Protein AF-A0A0S7EYX9-F1 (afdb_monomer_lite)

Radius of gyration: 27.95 Å; chains: 1; bounding box: 62×36×64 Å

Structure (mmCIF, N/CA/C/O backbone):
data_AF-A0A0S7EYX9-F1
#
_entry.id   AF-A0A0S7EYX9-F1
#
loop_
_atom_site.group_PDB
_atom_site.id
_atom_site.type_symbol
_atom_site.label_atom_id
_atom_site.label_alt_id
_atom_site.label_comp_id
_atom_site.label_asym_id
_atom_site.label_entity_id
_atom_site.label_seq_id
_atom_site.pdbx_PDB_ins_code
_atom_site.Cartn_x
_atom_site.Cartn_y
_atom_site.Cartn_z
_atom_site.occupancy
_atom_site.B_iso_or_equiv
_atom_site.auth_seq_id
_atom_site.auth_comp_id
_atom_site.auth_asym_id
_atom_site.auth_atom_id
_atom_site.pdbx_PDB_model_num
ATOM 1 N N . MET A 1 1 ? 28.273 2.667 36.340 1.00 37.50 1 MET A N 1
ATOM 2 C CA . MET A 1 1 ? 27.323 2.842 35.222 1.00 37.50 1 MET A CA 1
ATOM 3 C C . MET A 1 1 ? 28.115 2.582 33.955 1.00 37.50 1 MET A C 1
ATOM 5 O O . MET A 1 1 ? 28.870 3.454 33.551 1.00 37.50 1 MET A O 1
ATOM 9 N N . THR A 1 2 ? 28.059 1.363 33.423 1.00 46.06 2 THR A N 1
ATOM 10 C CA . THR A 1 2 ? 28.888 0.935 32.283 1.00 46.06 2 THR A CA 1
ATOM 11 C C . THR A 1 2 ? 27.945 0.586 31.136 1.00 46.06 2 THR A C 1
ATOM 13 O O . THR A 1 2 ? 27.060 -0.249 31.321 1.00 46.06 2 THR A O 1
ATOM 16 N N . SER A 1 3 ? 28.070 1.285 30.004 1.00 52.78 3 SER A N 1
ATOM 17 C CA . SER A 1 3 ? 27.265 1.058 28.794 1.00 52.78 3 SER A CA 1
ATOM 18 C C . SER A 1 3 ? 27.452 -0.361 28.249 1.00 52.78 3 SER A C 1
ATOM 20 O O . SER A 1 3 ? 28.557 -0.894 28.353 1.00 52.78 3 SER A O 1
ATOM 22 N N . PRO A 1 4 ? 26.426 -0.973 27.632 1.00 56.47 4 PRO A N 1
ATOM 23 C CA . PRO A 1 4 ? 26.587 -2.261 26.977 1.00 56.47 4 PRO A CA 1
ATOM 24 C C . PRO A 1 4 ? 27.298 -2.083 25.629 1.00 56.47 4 PRO A C 1
ATOM 26 O O . PRO A 1 4 ? 26.897 -1.263 24.805 1.00 56.47 4 PRO A O 1
ATOM 29 N N . GLU A 1 5 ? 28.352 -2.868 25.426 1.00 57.22 5 GLU A N 1
ATOM 30 C CA . GLU A 1 5 ? 29.119 -2.959 24.185 1.00 57.22 5 GLU A CA 1
ATOM 31 C C . GLU A 1 5 ? 28.263 -3.452 23.005 1.00 57.22 5 GLU A C 1
ATOM 33 O O . GLU A 1 5 ? 27.391 -4.318 23.143 1.00 57.22 5 GLU A O 1
ATOM 38 N N . ASP A 1 6 ? 28.547 -2.873 21.837 1.00 58.62 6 ASP A N 1
ATOM 39 C CA . ASP A 1 6 ? 27.972 -3.149 20.522 1.00 58.62 6 ASP A CA 1
ATOM 40 C C . ASP A 1 6 ? 27.816 -4.651 20.221 1.00 58.62 6 ASP A C 1
ATOM 42 O O . ASP A 1 6 ? 28.780 -5.377 19.970 1.00 58.62 6 ASP A O 1
ATOM 46 N N . LYS A 1 7 ? 26.566 -5.122 20.157 1.00 59.69 7 LYS A N 1
ATOM 47 C CA . LYS A 1 7 ? 26.205 -6.490 19.741 1.00 59.69 7 LYS A CA 1
ATOM 48 C C . LYS A 1 7 ? 26.001 -6.599 18.226 1.00 59.69 7 LYS A C 1
ATOM 50 O O . LYS A 1 7 ? 24.993 -7.142 17.770 1.00 59.69 7 LYS A O 1
ATOM 55 N N . HIS A 1 8 ? 26.932 -6.102 17.418 1.00 61.97 8 HIS A N 1
ATOM 56 C CA . HIS A 1 8 ? 26.850 -6.276 15.967 1.00 61.97 8 HIS A CA 1
ATOM 57 C C . HIS A 1 8 ? 27.643 -7.508 15.508 1.00 61.97 8 HIS A C 1
ATOM 59 O O . HIS A 1 8 ? 28.870 -7.546 15.532 1.00 61.97 8 HIS A O 1
ATOM 65 N N . GLY A 1 9 ? 26.915 -8.547 15.083 1.00 68.12 9 GLY A N 1
ATOM 66 C CA . GLY A 1 9 ? 27.497 -9.769 14.527 1.00 68.12 9 GLY A CA 1
ATOM 67 C C . GLY A 1 9 ? 28.325 -9.493 13.267 1.00 68.12 9 GLY A C 1
ATOM 68 O O . GLY A 1 9 ? 27.886 -8.782 12.360 1.00 68.12 9 GLY A O 1
ATOM 69 N N . ARG A 1 10 ? 29.527 -10.078 13.189 1.00 64.44 10 ARG A N 1
ATOM 70 C CA . ARG A 1 10 ? 30.420 -9.955 12.026 1.00 64.44 10 ARG A CA 1
ATOM 71 C C . ARG A 1 10 ? 29.801 -10.657 10.813 1.00 64.44 10 ARG A C 1
ATOM 73 O O . ARG A 1 10 ? 29.560 -11.863 10.839 1.00 64.44 10 ARG A O 1
ATOM 80 N N . LYS A 1 11 ? 29.560 -9.907 9.735 1.00 69.44 11 LYS A N 1
ATOM 81 C CA . LYS A 1 11 ? 29.163 -10.464 8.432 1.00 69.44 11 LYS A CA 1
ATOM 82 C C . LYS A 1 11 ? 30.332 -11.281 7.867 1.00 69.44 11 LYS A C 1
ATOM 84 O O . LYS A 1 11 ? 31.485 -10.860 7.956 1.00 69.44 11 LYS A O 1
ATOM 89 N N . ARG A 1 12 ? 30.035 -12.450 7.292 1.00 66.19 12 ARG A N 1
ATOM 90 C CA . ARG A 1 12 ? 31.021 -13.260 6.559 1.00 66.19 12 ARG A CA 1
ATOM 91 C C . ARG A 1 12 ? 31.565 -12.441 5.376 1.00 66.19 12 ARG A C 1
ATOM 93 O O . ARG A 1 12 ? 30.776 -11.708 4.774 1.00 66.19 12 ARG A O 1
ATOM 100 N N . PRO A 1 13 ? 32.866 -12.544 5.042 1.00 62.50 13 PRO A N 1
ATOM 101 C CA . PRO A 1 13 ? 33.397 -11.898 3.848 1.00 62.50 13 PRO A CA 1
ATOM 102 C C . PRO A 1 13 ? 32.635 -12.409 2.622 1.00 62.50 13 PRO A C 1
ATOM 104 O O . PRO A 1 13 ? 32.337 -13.603 2.534 1.00 62.50 13 PRO A O 1
ATOM 107 N N . SER A 1 14 ? 32.289 -11.499 1.707 1.00 55.59 14 SER A N 1
ATOM 108 C CA . SER A 1 14 ? 31.729 -11.888 0.412 1.00 55.59 14 SER A CA 1
ATOM 109 C C . SER A 1 14 ? 32.727 -12.812 -0.272 1.00 55.59 14 SER A C 1
ATOM 111 O O . SER A 1 14 ? 33.923 -12.515 -0.296 1.00 55.59 14 SER A O 1
ATOM 113 N N . SER A 1 15 ? 32.245 -13.933 -0.805 1.00 58.09 15 SER A N 1
ATOM 114 C CA . SER A 1 15 ? 33.041 -14.782 -1.687 1.00 58.09 15 SER A CA 1
ATOM 115 C C . SER A 1 15 ? 33.618 -13.936 -2.832 1.00 58.09 15 SER A C 1
ATOM 117 O O . SER A 1 15 ? 32.948 -12.981 -3.250 1.00 58.09 15 SER A O 1
ATOM 119 N N . PRO A 1 16 ? 34.838 -14.250 -3.313 1.00 57.38 16 PRO A N 1
ATOM 120 C CA . PRO A 1 16 ? 35.433 -13.561 -4.449 1.00 57.38 16 PRO A CA 1
ATOM 121 C C . PRO A 1 16 ? 34.446 -13.530 -5.612 1.00 57.38 16 PRO A C 1
ATOM 123 O O . PRO A 1 16 ? 33.805 -14.540 -5.907 1.00 57.38 16 PRO A O 1
ATOM 126 N N . SER A 1 17 ? 34.296 -12.366 -6.235 1.00 57.12 17 SER A N 1
ATOM 127 C CA . SER A 1 17 ? 33.570 -12.228 -7.490 1.00 57.12 17 SER A CA 1
ATOM 128 C C . SER A 1 17 ? 34.311 -13.084 -8.515 1.00 57.12 17 SER A C 1
ATOM 130 O O . SER A 1 17 ? 35.384 -12.696 -8.970 1.00 57.12 17 SER A O 1
ATOM 132 N N . GLU A 1 18 ? 33.795 -14.272 -8.829 1.00 56.09 18 GLU A N 1
ATOM 133 C CA . GLU A 1 18 ? 34.227 -15.015 -10.011 1.00 56.09 18 GLU A CA 1
ATOM 134 C C . GLU A 1 18 ? 33.763 -14.227 -11.234 1.00 56.09 18 GLU A C 1
ATOM 136 O O . GLU A 1 18 ? 32.682 -14.426 -11.789 1.00 56.09 18 GLU A O 1
ATOM 141 N N . ASP A 1 19 ? 34.579 -13.243 -11.583 1.00 61.41 19 ASP A N 1
ATOM 142 C CA . ASP A 1 19 ? 34.506 -12.498 -12.819 1.00 61.41 19 ASP A CA 1
ATOM 143 C C . ASP A 1 19 ? 34.903 -13.470 -13.935 1.00 61.41 19 ASP A C 1
ATOM 145 O O . ASP A 1 19 ? 36.047 -13.922 -14.008 1.00 61.41 19 ASP A O 1
ATOM 149 N N . GLY A 1 20 ? 33.940 -13.878 -14.763 1.00 56.72 20 GLY A N 1
ATOM 150 C CA . GLY A 1 20 ? 34.268 -14.606 -15.987 1.00 56.72 20 GLY A CA 1
ATOM 151 C C . GLY A 1 20 ? 33.135 -15.396 -16.618 1.00 56.72 20 GLY A C 1
ATOM 152 O O . GLY A 1 20 ? 32.792 -15.153 -17.771 1.00 56.72 20 GLY A O 1
ATOM 153 N N . SER A 1 21 ? 32.530 -16.348 -15.911 1.00 59.75 21 SER A N 1
ATOM 154 C CA . SER A 1 21 ? 31.477 -17.167 -16.518 1.00 59.75 21 SER A CA 1
ATOM 155 C C . SER A 1 21 ? 30.679 -17.917 -15.467 1.00 59.75 21 SER A C 1
ATOM 157 O O . SER A 1 21 ? 31.108 -18.950 -14.958 1.00 59.75 21 SER A O 1
ATOM 159 N N . THR A 1 22 ? 29.469 -17.445 -15.177 1.00 66.12 22 THR A N 1
ATOM 160 C CA . THR A 1 22 ? 28.485 -18.296 -14.509 1.00 66.12 22 THR A CA 1
ATOM 161 C C . THR A 1 22 ? 28.287 -19.545 -15.374 1.00 66.12 22 THR A C 1
ATOM 163 O O . THR A 1 22 ? 28.180 -19.411 -16.591 1.00 66.12 22 THR A O 1
ATOM 166 N N . GLN A 1 23 ? 28.197 -20.743 -14.785 1.00 73.38 23 GLN A N 1
ATOM 167 C CA . GLN A 1 23 ? 27.944 -22.023 -15.485 1.00 73.38 23 GLN A CA 1
ATOM 168 C C . GLN A 1 23 ? 26.778 -21.953 -16.504 1.00 73.38 23 GLN A C 1
ATOM 170 O O . GLN A 1 23 ? 26.703 -22.721 -17.456 1.00 73.38 23 GLN A O 1
ATOM 175 N N . TRP A 1 24 ? 25.888 -20.982 -16.316 1.00 69.69 24 TRP A N 1
ATOM 176 C CA . TRP A 1 24 ? 24.736 -20.637 -17.142 1.00 69.69 24 TRP A CA 1
ATOM 177 C C . TRP A 1 24 ? 25.039 -19.839 -18.422 1.00 69.69 24 TRP A C 1
ATOM 179 O O . TRP A 1 24 ? 24.168 -19.720 -19.280 1.00 69.69 24 TRP A O 1
ATOM 189 N N . ALA A 1 25 ? 26.241 -19.281 -18.583 1.00 69.69 25 ALA A N 1
ATOM 190 C CA . ALA A 1 25 ? 26.608 -18.440 -19.725 1.00 69.69 25 ALA A CA 1
ATOM 191 C C . ALA A 1 25 ? 26.680 -19.217 -21.054 1.00 69.69 25 ALA A C 1
ATOM 193 O O . ALA A 1 25 ? 26.452 -18.632 -22.118 1.00 69.69 25 ALA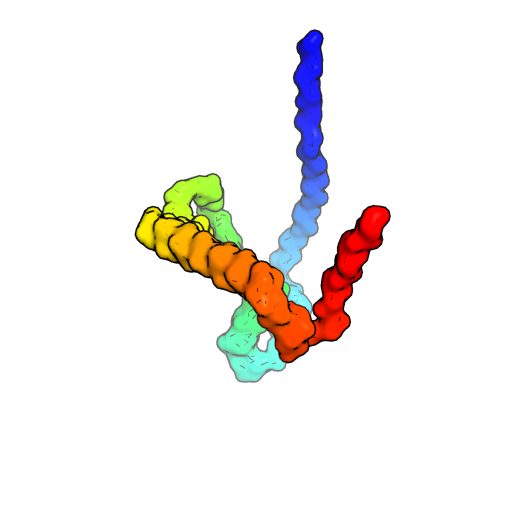 A O 1
ATOM 194 N N . SER A 1 26 ? 26.954 -20.522 -20.997 1.00 74.06 26 SER A N 1
ATOM 195 C CA . SER A 1 26 ? 26.988 -21.435 -22.147 1.00 74.06 26 SER A CA 1
ATOM 196 C C . SER A 1 26 ? 25.652 -22.134 -22.426 1.00 74.06 26 SER A C 1
ATOM 198 O O . SER A 1 26 ? 25.564 -22.893 -23.387 1.00 74.06 26 SER A O 1
ATOM 200 N N . ALA A 1 27 ? 24.608 -21.892 -21.623 1.00 75.94 27 ALA A N 1
ATOM 201 C CA . ALA A 1 27 ? 23.294 -22.488 -21.847 1.00 75.94 27 ALA A CA 1
ATOM 202 C C . ALA A 1 27 ? 22.645 -21.907 -23.116 1.00 75.94 27 ALA A C 1
ATOM 204 O O . ALA A 1 27 ? 22.520 -20.685 -23.251 1.00 75.94 27 ALA A O 1
ATOM 205 N N . ASP A 1 28 ? 22.218 -22.780 -24.030 1.00 80.19 28 ASP A N 1
ATOM 206 C CA . ASP A 1 28 ? 21.466 -22.379 -25.218 1.00 80.19 28 ASP A CA 1
ATOM 207 C C . ASP A 1 28 ? 19.989 -22.181 -24.858 1.00 80.19 28 ASP A C 1
ATOM 209 O O . ASP A 1 28 ? 19.277 -23.110 -24.476 1.00 80.19 28 ASP A O 1
ATOM 213 N N . LEU A 1 29 ? 19.546 -20.928 -24.930 1.00 82.06 29 LEU A N 1
ATOM 214 C CA . LEU A 1 29 ? 18.193 -20.501 -24.579 1.00 82.06 29 LEU A CA 1
ATOM 215 C C . LEU A 1 29 ? 17.429 -19.982 -25.804 1.00 82.06 29 LEU A C 1
ATOM 217 O O . LEU A 1 29 ? 16.370 -19.369 -25.655 1.00 82.06 29 LEU A O 1
ATOM 221 N N . GLY A 1 30 ? 17.948 -20.224 -27.011 1.00 86.44 30 GLY A N 1
ATOM 222 C CA . GLY A 1 30 ? 17.312 -19.909 -28.290 1.00 86.44 30 GLY A CA 1
ATOM 223 C C . GLY A 1 30 ? 17.249 -18.422 -28.659 1.00 86.44 30 GLY A C 1
ATOM 224 O O . GLY A 1 30 ? 17.296 -18.100 -29.840 1.00 86.44 30 GLY A O 1
ATOM 225 N N . SER A 1 31 ? 17.158 -17.498 -27.693 1.00 88.19 31 SER A N 1
ATOM 226 C CA . SER A 1 31 ? 17.238 -16.053 -27.946 1.00 88.19 31 SER A CA 1
ATOM 227 C C . SER A 1 31 ? 18.074 -15.312 -26.908 1.00 88.19 31 SER A C 1
ATOM 229 O O . SER A 1 31 ? 18.070 -15.648 -25.718 1.00 88.19 31 SER A O 1
ATOM 231 N N . ASP A 1 32 ? 18.745 -14.247 -27.352 1.00 84.19 32 ASP A N 1
ATOM 232 C CA . ASP A 1 32 ? 19.575 -13.409 -26.483 1.00 84.19 32 ASP A CA 1
ATOM 233 C C . ASP A 1 32 ? 18.751 -12.714 -25.396 1.00 84.19 32 ASP A C 1
ATOM 235 O O . ASP A 1 32 ? 19.184 -12.639 -24.250 1.00 84.19 32 ASP A O 1
ATOM 239 N N . GLU A 1 33 ? 17.518 -12.292 -25.692 1.00 86.62 33 GLU A N 1
ATOM 240 C CA . GLU A 1 33 ? 16.611 -11.731 -24.681 1.00 86.62 33 GLU A CA 1
ATOM 241 C C . GLU A 1 33 ? 16.284 -12.743 -23.577 1.00 86.62 33 GLU A C 1
ATOM 243 O O . GLU A 1 33 ? 16.292 -12.406 -22.386 1.00 86.62 33 GLU A O 1
ATOM 248 N N . ARG A 1 34 ? 16.036 -14.006 -23.954 1.00 87.19 34 ARG A N 1
ATOM 249 C CA . ARG A 1 34 ? 15.768 -15.082 -22.994 1.00 87.19 34 ARG A CA 1
ATOM 250 C C . ARG A 1 34 ? 17.014 -15.384 -22.170 1.00 87.19 34 ARG A C 1
ATOM 252 O O . ARG A 1 34 ? 16.907 -15.532 -20.953 1.00 87.19 34 ARG A O 1
ATOM 259 N N . LYS A 1 35 ? 18.184 -15.398 -22.810 1.00 86.00 35 LYS A N 1
ATOM 260 C CA . LYS A 1 35 ? 19.481 -15.581 -22.154 1.00 86.00 35 LYS A CA 1
ATOM 261 C C . LYS A 1 35 ? 19.781 -14.472 -21.150 1.00 86.00 35 LYS A C 1
ATOM 263 O O . LYS A 1 35 ? 20.126 -14.764 -20.010 1.00 86.00 35 LYS A O 1
ATOM 268 N N . GLN A 1 36 ? 19.573 -13.213 -21.520 1.00 84.00 36 GLN A N 1
ATOM 269 C CA . GLN A 1 36 ? 19.788 -12.065 -20.636 1.00 84.00 36 GLN A CA 1
ATOM 270 C C . GLN A 1 36 ? 18.811 -12.050 -19.457 1.00 84.00 36 GLN A C 1
ATOM 272 O O . GLN A 1 36 ? 19.211 -11.808 -18.317 1.00 84.00 36 GLN A O 1
ATOM 277 N N . LYS A 1 37 ? 17.529 -12.360 -19.694 1.00 86.00 37 LYS A N 1
ATOM 278 C CA . LYS A 1 37 ? 16.538 -12.495 -18.617 1.00 86.00 37 LYS A CA 1
ATOM 279 C C . LYS A 1 37 ? 16.910 -13.623 -17.652 1.00 86.00 37 LYS A C 1
ATOM 281 O O . LYS A 1 37 ? 16.811 -13.437 -16.441 1.00 86.00 37 LYS A O 1
ATOM 286 N N . PHE A 1 38 ? 17.358 -14.761 -18.178 1.00 85.25 38 PHE A N 1
ATOM 287 C CA . PHE A 1 38 ? 17.802 -15.904 -17.385 1.00 85.25 38 PHE A CA 1
ATOM 288 C C . PHE A 1 38 ? 19.048 -15.581 -16.556 1.00 85.25 38 PHE A C 1
ATOM 290 O O . PHE A 1 38 ? 19.036 -15.776 -15.347 1.00 85.25 38 PHE A O 1
ATOM 297 N N . LEU A 1 39 ? 20.085 -15.004 -17.164 1.00 84.12 39 LEU A N 1
ATOM 298 C CA . LEU A 1 39 ? 21.303 -14.590 -16.461 1.00 84.12 39 LEU A CA 1
ATOM 299 C C . LEU A 1 39 ? 21.012 -13.550 -15.369 1.00 84.12 39 LEU A C 1
ATOM 301 O O . LEU A 1 39 ? 21.570 -13.630 -14.275 1.00 84.12 39 LEU A O 1
ATOM 305 N N . ARG A 1 40 ? 20.076 -12.626 -15.610 1.00 83.81 40 ARG A N 1
ATOM 306 C CA . ARG A 1 40 ? 19.594 -11.692 -14.585 1.00 83.81 40 ARG A CA 1
ATOM 307 C C . ARG A 1 40 ? 18.908 -12.403 -13.420 1.00 83.81 40 ARG A C 1
ATOM 309 O O . ARG A 1 40 ? 19.145 -12.029 -12.276 1.00 83.81 40 ARG A O 1
ATOM 316 N N . LEU A 1 41 ? 18.091 -13.420 -13.696 1.00 85.12 41 LEU A N 1
ATOM 317 C CA . LEU A 1 41 ? 17.413 -14.215 -12.668 1.00 85.12 41 LEU A CA 1
ATOM 318 C C . LEU A 1 41 ? 18.398 -15.074 -11.858 1.00 85.12 41 LEU A C 1
ATOM 320 O O . LEU A 1 41 ? 18.262 -15.177 -10.644 1.00 85.12 41 LEU A O 1
ATOM 324 N N . MET A 1 42 ? 19.420 -15.628 -12.515 1.00 84.19 42 MET A N 1
ATOM 325 C CA . MET A 1 42 ? 20.477 -16.434 -11.891 1.00 84.19 42 MET A CA 1
ATOM 326 C C . MET A 1 42 ? 21.550 -15.597 -11.177 1.00 84.19 42 MET A C 1
ATOM 328 O O . MET A 1 42 ? 22.552 -16.142 -10.721 1.00 84.19 42 MET A O 1
ATOM 332 N N . GLY A 1 43 ? 21.368 -14.276 -11.084 1.00 75.31 43 GLY A N 1
ATOM 333 C CA . GLY A 1 43 ? 22.287 -13.379 -10.380 1.00 75.31 43 GLY A CA 1
ATOM 334 C C . GLY A 1 43 ? 23.582 -13.063 -11.133 1.00 75.31 43 GLY A C 1
ATOM 335 O O . GLY A 1 43 ? 24.428 -12.355 -10.597 1.00 75.31 43 GLY A O 1
ATOM 336 N N . ALA A 1 44 ? 23.724 -13.519 -12.380 1.00 72.88 44 ALA A N 1
ATOM 337 C CA . ALA A 1 44 ? 24.877 -13.223 -13.231 1.00 72.88 44 ALA A CA 1
ATOM 338 C C . ALA A 1 44 ? 24.871 -11.768 -13.730 1.00 72.88 44 ALA A C 1
ATOM 340 O O . ALA A 1 44 ? 25.919 -11.194 -14.002 1.00 72.88 44 ALA A O 1
ATOM 341 N N . SER A 1 45 ? 23.696 -11.134 -13.809 1.00 64.06 45 SER A N 1
ATOM 342 C CA . SER A 1 45 ? 23.572 -9.696 -14.082 1.00 64.06 45 SER A CA 1
ATOM 343 C C . SER A 1 45 ? 23.266 -8.916 -12.804 1.00 64.06 45 SER A C 1
ATOM 345 O O . SER A 1 45 ? 22.226 -8.262 -12.692 1.00 64.06 45 SER A O 1
ATOM 347 N N . LYS A 1 46 ? 24.166 -8.977 -11.819 1.00 66.81 46 LYS A N 1
ATOM 348 C CA . LYS A 1 46 ? 24.144 -8.021 -10.711 1.00 66.81 46 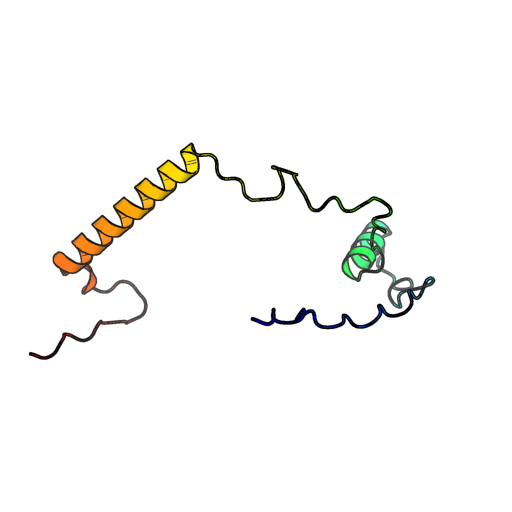LYS A CA 1
ATOM 349 C C . LYS A 1 46 ? 24.569 -6.664 -11.272 1.00 66.81 46 LYS A C 1
ATOM 351 O O . LYS A 1 46 ? 25.718 -6.469 -11.650 1.00 66.81 46 LYS A O 1
ATOM 356 N N . LYS A 1 47 ? 23.629 -5.720 -11.360 1.00 64.25 47 LYS A N 1
ATOM 357 C CA . LYS A 1 47 ? 23.962 -4.317 -11.626 1.00 64.25 47 LYS A CA 1
ATOM 358 C C . LYS A 1 47 ? 24.825 -3.845 -10.459 1.00 64.25 47 LYS A C 1
ATOM 360 O O . LYS A 1 47 ? 24.291 -3.629 -9.375 1.00 64.25 47 LYS A O 1
ATOM 365 N N . GLU A 1 48 ? 26.133 -3.731 -10.666 1.00 58.91 48 GLU A N 1
ATOM 366 C CA . GLU A 1 48 ? 27.027 -3.091 -9.705 1.00 58.91 48 GLU A CA 1
ATOM 367 C C . GLU A 1 48 ? 26.458 -1.699 -9.411 1.00 58.91 48 GLU A C 1
ATOM 369 O O . GLU A 1 48 ? 26.320 -0.852 -10.296 1.00 58.91 48 GLU A O 1
ATOM 374 N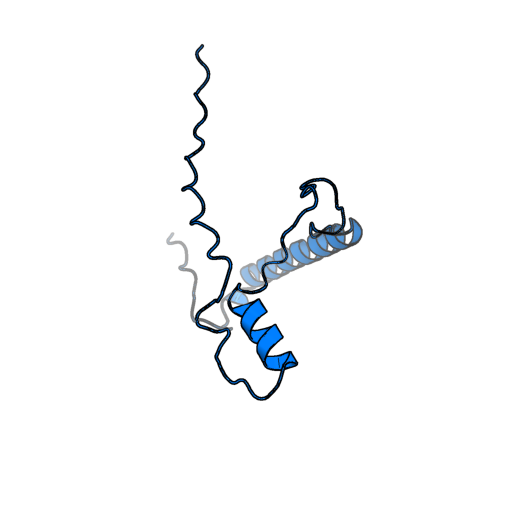 N . HIS A 1 49 ? 26.021 -1.485 -8.172 1.00 53.81 49 HIS A N 1
ATOM 375 C CA . HIS A 1 49 ? 25.586 -0.177 -7.710 1.00 53.81 49 HIS A CA 1
ATOM 376 C C . HIS A 1 49 ? 26.851 0.651 -7.443 1.00 53.81 49 HIS A C 1
ATOM 378 O O . HIS A 1 49 ? 27.179 0.941 -6.298 1.00 53.81 49 HIS A O 1
ATOM 384 N N . THR A 1 50 ? 27.593 1.027 -8.487 1.00 56.06 50 THR A N 1
ATOM 385 C CA . THR A 1 50 ? 28.703 2.001 -8.424 1.00 56.06 50 THR A CA 1
ATOM 386 C C . THR A 1 50 ? 28.173 3.430 -8.249 1.00 56.06 50 THR A C 1
ATOM 388 O O . THR A 1 50 ? 28.600 4.386 -8.886 1.00 56.06 50 THR A O 1
ATOM 391 N N . GLY A 1 51 ? 27.208 3.573 -7.346 1.00 62.38 51 GLY A N 1
ATOM 392 C CA . GLY A 1 51 ? 26.666 4.817 -6.841 1.00 62.38 51 GLY A CA 1
ATOM 393 C C . GLY A 1 51 ? 26.346 4.611 -5.368 1.00 62.38 51 GLY A C 1
ATOM 394 O O . GLY A 1 51 ? 25.844 3.557 -4.978 1.00 62.38 51 GLY A O 1
ATOM 395 N N . ARG A 1 52 ? 26.673 5.606 -4.540 1.00 60.12 52 ARG A N 1
ATOM 396 C CA . ARG A 1 52 ? 26.354 5.637 -3.109 1.00 60.12 52 ARG A CA 1
ATOM 397 C C . ARG A 1 52 ? 24.881 5.254 -2.921 1.00 60.12 52 ARG A C 1
ATOM 399 O O . ARG A 1 52 ? 24.007 6.017 -3.320 1.00 60.12 52 ARG A O 1
ATOM 406 N N . LEU A 1 53 ? 24.611 4.085 -2.334 1.00 58.38 53 LEU A N 1
ATOM 407 C CA . LEU A 1 53 ? 23.272 3.723 -1.872 1.00 58.38 53 LEU A CA 1
ATOM 408 C C . LEU A 1 53 ? 22.895 4.733 -0.784 1.00 58.38 53 LEU A C 1
ATOM 410 O O . LEU A 1 53 ? 23.332 4.623 0.360 1.00 58.38 53 LEU A O 1
ATOM 414 N N . VAL A 1 54 ? 22.149 5.769 -1.155 1.00 58.44 54 VAL A N 1
ATOM 415 C CA . VAL A 1 54 ? 21.578 6.716 -0.200 1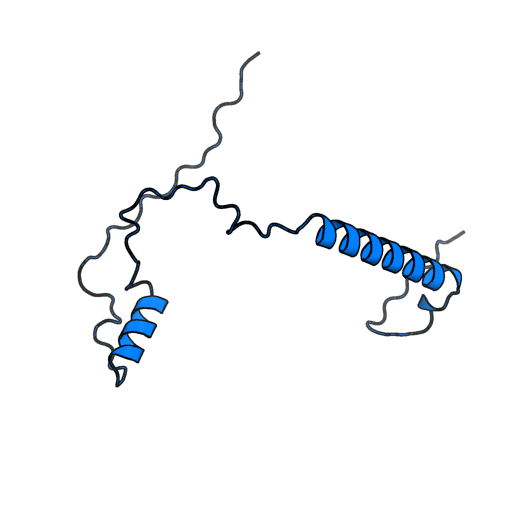.00 58.44 54 VAL A CA 1
ATOM 416 C C . VAL A 1 54 ? 20.351 6.034 0.398 1.00 58.44 54 VAL A C 1
ATOM 418 O O . VAL A 1 54 ? 19.237 6.206 -0.073 1.00 58.44 54 VAL A O 1
ATOM 421 N N . ILE A 1 55 ? 20.573 5.183 1.402 1.00 62.69 55 ILE A N 1
ATOM 422 C CA . ILE A 1 55 ? 19.512 4.627 2.249 1.00 62.69 55 ILE A CA 1
ATOM 423 C C . ILE A 1 55 ? 19.055 5.775 3.153 1.00 62.69 55 ILE A C 1
ATOM 425 O O . ILE A 1 55 ? 19.582 5.970 4.243 1.00 62.69 55 ILE A O 1
ATOM 429 N N . GLY A 1 56 ? 18.167 6.614 2.633 1.00 63.31 56 GLY A N 1
ATOM 430 C CA . GLY A 1 56 ? 17.719 7.822 3.312 1.00 63.31 56 GLY A CA 1
ATOM 431 C C . GLY A 1 56 ? 16.983 8.746 2.354 1.00 63.31 56 GLY A C 1
ATOM 432 O O . GLY A 1 56 ? 17.552 9.238 1.387 1.00 63.31 56 GLY A O 1
ATOM 433 N N . ASP A 1 57 ? 15.710 8.970 2.660 1.00 56.62 57 ASP A N 1
ATOM 434 C CA . ASP A 1 57 ? 14.902 10.114 2.225 1.00 56.62 57 ASP A CA 1
ATOM 435 C C . ASP A 1 57 ? 14.234 10.040 0.846 1.00 56.62 57 ASP A C 1
ATOM 437 O O . ASP A 1 57 ? 13.633 11.017 0.392 1.00 56.62 57 ASP A O 1
ATOM 441 N N . HIS A 1 58 ? 14.190 8.870 0.202 1.00 53.44 58 HIS A N 1
ATOM 442 C CA . HIS A 1 58 ? 13.191 8.667 -0.847 1.00 53.44 58 HIS A CA 1
ATOM 443 C C . HIS A 1 58 ? 11.821 8.481 -0.181 1.00 53.44 58 HIS A C 1
ATOM 445 O O . HIS A 1 58 ? 11.450 7.379 0.224 1.00 53.44 58 HIS A O 1
ATOM 451 N N . LYS A 1 59 ? 11.012 9.544 -0.145 1.00 55.59 59 LYS A N 1
ATOM 452 C CA . LYS A 1 59 ? 9.570 9.465 0.175 1.00 55.59 59 LYS A CA 1
ATOM 453 C C . LYS A 1 59 ? 8.778 8.530 -0.764 1.00 55.59 59 LYS A C 1
ATOM 455 O O . LYS A 1 59 ? 7.578 8.375 -0.593 1.00 55.59 59 LYS A O 1
ATOM 460 N N . SER A 1 60 ? 9.434 7.929 -1.759 1.00 55.28 60 SER A N 1
ATOM 461 C CA . SER A 1 60 ? 8.838 7.084 -2.795 1.00 55.28 60 SER A CA 1
ATOM 462 C C . SER A 1 60 ? 9.140 5.584 -2.661 1.00 55.28 60 SER A C 1
ATOM 464 O O . SER A 1 60 ? 8.714 4.834 -3.532 1.00 55.28 60 SER A O 1
ATOM 466 N N . THR A 1 61 ? 9.857 5.114 -1.627 1.00 55.06 61 THR A N 1
ATOM 467 C CA . THR A 1 61 ? 10.069 3.658 -1.418 1.00 55.06 61 THR A CA 1
ATOM 468 C C . THR A 1 61 ? 9.506 3.117 -0.110 1.00 55.06 61 THR A C 1
ATOM 470 O O . THR A 1 61 ? 9.406 1.900 0.034 1.00 55.06 61 THR A O 1
ATOM 473 N N . SER A 1 62 ? 9.137 3.969 0.849 1.00 58.78 62 SER A N 1
ATOM 474 C CA . SER A 1 62 ? 8.255 3.534 1.930 1.00 58.78 62 SER A CA 1
ATOM 475 C C . SER A 1 62 ? 6.825 3.679 1.433 1.00 58.78 62 SER A C 1
ATOM 477 O O . SER A 1 62 ? 6.513 4.612 0.696 1.00 58.78 62 SER A O 1
ATOM 479 N N . HIS A 1 63 ? 5.970 2.724 1.775 1.00 63.19 63 HIS A N 1
ATOM 480 C CA . HIS A 1 63 ? 4.548 2.749 1.457 1.00 63.19 63 HIS A CA 1
ATOM 481 C C . HIS A 1 63 ? 3.909 3.926 2.217 1.00 63.19 63 HIS A C 1
ATOM 483 O O . HIS A 1 63 ? 3.333 3.754 3.287 1.00 63.19 63 HIS A O 1
ATOM 489 N N . PHE A 1 64 ? 4.111 5.149 1.730 1.00 68.12 64 PHE A N 1
ATOM 490 C CA . PHE A 1 64 ? 3.611 6.355 2.364 1.00 68.12 64 PHE A CA 1
ATOM 491 C C . PHE A 1 64 ? 2.126 6.439 2.057 1.00 68.12 64 PHE A C 1
ATOM 493 O O . PHE A 1 64 ? 1.723 6.724 0.930 1.00 68.12 64 PHE A O 1
ATOM 500 N N . ARG A 1 65 ? 1.320 6.117 3.062 1.00 74.44 65 ARG A N 1
ATOM 501 C CA . ARG A 1 65 ? -0.125 6.277 3.003 1.00 74.44 65 ARG A CA 1
ATOM 502 C C . ARG A 1 65 ? -0.418 7.754 3.196 1.00 74.44 65 ARG A C 1
ATOM 504 O O . ARG A 1 65 ? 0.165 8.409 4.060 1.00 74.44 65 ARG A O 1
ATOM 511 N N . SER A 1 66 ? -1.269 8.307 2.346 1.00 79.81 66 SER A N 1
ATOM 512 C CA . SER A 1 66 ? -1.731 9.672 2.545 1.00 79.81 66 SER A CA 1
ATOM 513 C C . SER A 1 66 ? -2.563 9.743 3.828 1.00 79.81 66 SER A C 1
ATOM 515 O O . SER A 1 66 ? -3.266 8.797 4.185 1.00 79.81 66 SER A O 1
ATOM 517 N N . GLY A 1 67 ? -2.561 10.893 4.507 1.00 85.25 67 GLY A N 1
ATOM 518 C CA . GLY A 1 67 ? -3.381 11.070 5.713 1.00 85.25 67 GLY A CA 1
ATOM 519 C C . GLY A 1 67 ? -4.887 10.870 5.472 1.00 85.25 67 GLY A C 1
ATOM 520 O O . GLY A 1 67 ? -5.634 10.648 6.418 1.00 85.25 67 GLY A O 1
ATOM 521 N N . GLN A 1 68 ? -5.349 10.934 4.217 1.00 88.06 68 GLN A N 1
ATOM 522 C CA . GLN A 1 68 ? -6.724 10.599 3.846 1.00 88.06 68 GLN A CA 1
ATOM 523 C C . GLN A 1 68 ? -6.949 9.080 3.780 1.00 88.06 68 GLN A C 1
ATOM 525 O O . GLN A 1 68 ? -7.979 8.603 4.250 1.00 88.06 68 GLN A O 1
ATOM 530 N N . GLU A 1 69 ? -5.987 8.316 3.255 1.00 87.44 69 GLU A N 1
ATOM 531 C CA . GLU A 1 69 ? -6.026 6.848 3.272 1.00 87.44 69 GLU A CA 1
ATOM 532 C C . GLU A 1 69 ? -5.936 6.284 4.693 1.00 87.44 69 GLU A C 1
ATOM 534 O O . GLU A 1 69 ? -6.586 5.283 4.996 1.00 87.44 69 GLU A O 1
ATOM 539 N N . ASP A 1 70 ? -5.166 6.926 5.574 1.00 89.19 70 ASP A N 1
ATOM 540 C CA . ASP A 1 70 ? -5.089 6.531 6.982 1.00 89.19 70 ASP A CA 1
ATOM 541 C C . ASP A 1 70 ? -6.418 6.752 7.706 1.00 89.19 70 ASP A C 1
ATOM 543 O O . ASP A 1 70 ? -6.888 5.847 8.392 1.00 89.19 70 ASP A O 1
ATOM 547 N N . LYS A 1 71 ? -7.066 7.907 7.494 1.00 93.81 71 LYS A N 1
ATOM 548 C CA . LYS A 1 71 ? -8.404 8.182 8.042 1.00 93.81 71 LYS A CA 1
ATOM 549 C C . LYS A 1 71 ? -9.424 7.160 7.560 1.00 93.81 71 LYS A C 1
ATOM 551 O O . LYS A 1 71 ? -10.081 6.530 8.375 1.00 93.81 71 LYS A O 1
ATOM 556 N N . ARG A 1 72 ? -9.475 6.926 6.247 1.00 94.75 72 ARG A N 1
ATOM 557 C CA . ARG A 1 72 ? -10.402 5.958 5.656 1.00 94.75 72 ARG A CA 1
ATOM 558 C C . ARG A 1 72 ? -10.197 4.548 6.210 1.00 94.75 72 ARG A C 1
ATOM 560 O O . ARG A 1 72 ? -11.170 3.870 6.506 1.00 94.75 72 ARG A O 1
ATOM 567 N N . MET A 1 73 ? -8.949 4.102 6.354 1.00 92.12 73 MET A N 1
ATOM 568 C CA . MET A 1 73 ? -8.682 2.784 6.934 1.00 92.12 73 MET A CA 1
ATOM 569 C C . MET A 1 73 ? -9.085 2.719 8.403 1.00 92.12 73 MET A C 1
ATOM 571 O O . MET A 1 73 ? -9.588 1.689 8.830 1.00 92.12 73 MET A O 1
ATOM 575 N N . ASN A 1 74 ? -8.867 3.788 9.168 1.00 95.12 74 ASN A N 1
ATOM 576 C CA . ASN A 1 74 ? -9.2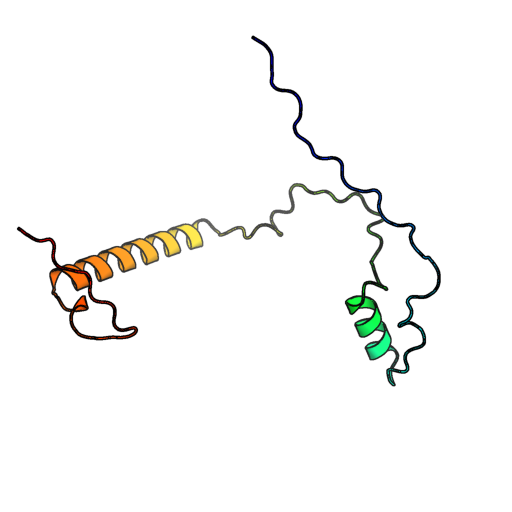99 3.829 10.557 1.00 95.12 74 ASN A CA 1
ATOM 577 C C . ASN A 1 74 ? -10.827 3.704 10.662 1.00 95.12 74 ASN A C 1
ATOM 579 O O . ASN A 1 74 ? -11.316 2.860 11.406 1.00 95.12 74 ASN A O 1
ATOM 583 N N . ASP A 1 75 ? -11.561 4.456 9.838 1.00 96.44 75 ASP A N 1
ATOM 584 C CA . ASP A 1 75 ? -13.025 4.394 9.785 1.00 96.44 75 ASP A CA 1
ATOM 585 C C . ASP A 1 75 ? -13.509 2.984 9.380 1.00 96.44 75 ASP A C 1
ATOM 587 O O . ASP A 1 75 ? -14.429 2.430 9.981 1.00 96.44 75 ASP A O 1
ATOM 591 N N . GLU A 1 76 ? -12.868 2.361 8.384 1.00 95.62 76 GLU A N 1
ATOM 592 C CA . GLU A 1 76 ? -13.180 0.991 7.948 1.00 95.62 76 GLU A CA 1
ATOM 593 C C . GLU A 1 76 ? -12.903 -0.056 9.044 1.00 95.62 76 GLU A C 1
ATOM 595 O O . GLU A 1 76 ? -13.711 -0.969 9.237 1.00 95.62 76 GLU A O 1
ATOM 600 N N . LEU A 1 77 ? -11.810 0.090 9.798 1.00 96.31 77 LEU A N 1
ATOM 601 C CA . LEU A 1 77 ? -11.476 -0.787 10.924 1.00 96.31 77 LEU A CA 1
ATOM 602 C C . LEU A 1 77 ? -12.471 -0.641 12.083 1.00 96.31 77 LEU A C 1
ATOM 604 O O . LEU A 1 77 ? -12.888 -1.645 12.663 1.00 96.31 77 LEU A O 1
ATOM 608 N N . GLU A 1 78 ? -12.887 0.585 12.402 1.00 96.00 78 GLU A N 1
ATOM 609 C CA . GLU A 1 78 ? -13.874 0.845 13.453 1.00 96.00 78 GLU A CA 1
ATOM 610 C C . GLU A 1 78 ? -15.249 0.268 13.083 1.00 96.00 78 GLU A C 1
ATOM 612 O O . GLU A 1 78 ? -15.887 -0.406 13.897 1.00 96.00 78 GLU A O 1
ATOM 617 N N . MET A 1 79 ? -15.668 0.414 11.820 1.00 95.44 79 MET A N 1
ATOM 618 C CA . MET A 1 79 ? -16.887 -0.228 11.317 1.00 95.44 79 MET A CA 1
ATOM 619 C C . MET A 1 79 ? -16.817 -1.756 11.404 1.00 95.44 79 MET A C 1
ATOM 621 O O . MET A 1 79 ? -17.790 -2.388 11.816 1.00 95.44 79 MET A O 1
ATOM 625 N N . GLN A 1 80 ? -15.684 -2.363 11.038 1.00 94.25 80 GLN A N 1
ATOM 626 C CA . GLN A 1 80 ? -15.498 -3.812 11.139 1.00 94.25 80 GLN A CA 1
ATOM 627 C C . GLN A 1 80 ? -15.610 -4.290 12.591 1.00 94.25 80 GLN A C 1
ATOM 629 O O . GLN A 1 80 ? -16.242 -5.315 12.862 1.00 94.25 80 GLN A O 1
ATOM 634 N N . TYR A 1 81 ? -15.016 -3.546 13.525 1.00 91.88 81 TYR A N 1
ATOM 635 C CA . TYR A 1 81 ? -15.114 -3.844 14.947 1.00 91.88 81 TYR A CA 1
ATOM 636 C C . TYR A 1 81 ? -16.568 -3.800 15.424 1.00 91.88 81 TYR A C 1
ATOM 638 O O . TYR A 1 81 ? -17.038 -4.766 16.027 1.00 91.88 81 TYR A O 1
ATOM 646 N N . GLN A 1 82 ? -17.307 -2.738 15.089 1.00 92.25 82 GLN A N 1
ATOM 647 C CA . GLN A 1 82 ? -18.711 -2.608 15.480 1.00 92.25 82 GLN A CA 1
ATOM 648 C C . GLN A 1 82 ? -19.572 -3.732 14.890 1.00 92.25 82 GLN A C 1
ATOM 650 O O . GLN A 1 82 ? -20.315 -4.384 15.618 1.00 92.25 82 GLN A O 1
ATOM 655 N N . GLN A 1 83 ? -19.401 -4.042 13.600 1.00 87.81 83 GLN A N 1
ATOM 656 C CA . GLN A 1 83 ? -20.099 -5.154 12.944 1.00 87.81 83 GLN A CA 1
ATOM 657 C C . GLN A 1 83 ? -19.794 -6.503 13.606 1.00 87.81 83 GLN A C 1
ATOM 659 O O . GLN A 1 83 ? -20.690 -7.336 13.762 1.00 87.81 83 GLN A O 1
ATOM 664 N N . SER A 1 84 ? -18.540 -6.729 14.011 1.00 83.75 84 SER A N 1
ATOM 665 C CA . SER A 1 84 ? -18.152 -7.936 14.743 1.00 83.75 84 SER A CA 1
ATOM 666 C C . SER A 1 84 ? -18.833 -8.002 16.109 1.00 83.75 84 SER A C 1
ATOM 668 O O . SER A 1 84 ? -19.396 -9.040 16.459 1.00 83.75 84 SER A O 1
ATOM 670 N N . MET A 1 85 ? -18.833 -6.901 16.864 1.00 87.44 85 MET A N 1
ATOM 671 C CA . MET A 1 85 ? -19.498 -6.832 18.168 1.00 87.44 85 MET A CA 1
ATOM 672 C C . MET A 1 85 ? -21.001 -7.083 18.049 1.00 87.44 85 MET A C 1
ATOM 674 O O . MET A 1 85 ? -21.548 -7.897 18.796 1.00 87.44 85 MET A O 1
ATOM 678 N N . ASP A 1 86 ? -21.651 -6.474 17.060 1.00 83.81 86 ASP A N 1
ATOM 679 C CA . ASP A 1 86 ? -23.071 -6.679 16.783 1.00 83.81 86 ASP A CA 1
ATOM 680 C C . ASP A 1 86 ? -23.355 -8.145 16.403 1.00 83.81 86 ASP A C 1
ATOM 682 O O . ASP A 1 86 ? -24.341 -8.734 16.852 1.00 83.81 86 ASP A O 1
ATOM 686 N N . GLY A 1 87 ? -22.463 -8.781 15.634 1.00 80.00 87 GLY A N 1
ATOM 687 C CA . GLY A 1 87 ? -22.541 -10.202 15.283 1.00 80.00 87 GLY A CA 1
ATOM 688 C C . GLY A 1 87 ? -22.425 -11.143 16.488 1.00 80.00 87 GLY A C 1
ATOM 689 O O . GLY A 1 87 ? -23.191 -12.115 16.578 1.00 80.00 87 GLY A O 1
ATOM 690 N N . LYS A 1 88 ? -21.522 -10.827 17.430 1.00 76.31 88 LYS A N 1
ATOM 691 C CA . LYS A 1 88 ? -21.343 -11.559 18.695 1.00 76.31 88 LYS A CA 1
ATOM 692 C C . LYS A 1 88 ? -22.562 -11.416 19.607 1.00 76.31 88 LYS A C 1
ATOM 694 O O . LYS A 1 88 ? -23.089 -12.423 20.077 1.00 76.31 88 LYS A O 1
ATOM 699 N N . LEU A 1 89 ? -23.055 -10.191 19.808 1.00 74.12 89 LEU A N 1
ATOM 700 C CA . LEU A 1 89 ? -24.206 -9.904 20.677 1.00 74.12 89 LEU A CA 1
ATOM 701 C C . LEU A 1 89 ? -25.530 -10.430 20.103 1.00 74.12 89 LEU A C 1
ATOM 703 O O . LEU A 1 89 ? -26.378 -10.921 20.843 1.00 74.12 89 LEU A O 1
ATOM 707 N N . SER A 1 90 ? -25.704 -10.388 18.779 1.00 73.00 90 SER A N 1
ATOM 708 C CA . SER A 1 90 ? -26.899 -10.902 18.092 1.00 73.00 90 SER A CA 1
ATOM 709 C C . SER A 1 90 ? -26.944 -12.441 18.020 1.00 73.00 90 SER A C 1
ATOM 711 O O . SER A 1 90 ? -27.927 -13.023 17.551 1.00 73.00 90 SER A O 1
ATOM 713 N N . GLY A 1 91 ? -25.877 -13.138 18.438 1.00 65.81 91 GLY A N 1
ATOM 714 C CA . GLY A 1 91 ? -25.767 -14.597 18.327 1.00 65.81 91 GLY A CA 1
ATOM 715 C C . GLY A 1 91 ? -25.779 -15.095 16.875 1.00 65.81 91 GLY A C 1
ATOM 716 O O . GLY A 1 91 ? -26.018 -16.276 16.613 1.00 65.81 91 GLY A O 1
ATOM 717 N N . ARG A 1 92 ? -25.555 -14.197 15.906 1.00 63.47 92 ARG A N 1
ATOM 718 C CA . ARG A 1 92 ? -25.487 -14.524 14.477 1.00 63.47 92 ARG A CA 1
ATOM 719 C C . ARG A 1 92 ? -24.152 -15.183 14.126 1.00 63.47 92 ARG A C 1
ATOM 721 O O . ARG A 1 92 ? -24.146 -16.047 13.259 1.00 63.47 92 ARG A O 1
ATOM 728 N N . ASP A 1 93 ? -23.092 -14.870 14.871 1.00 58.62 93 ASP A N 1
ATOM 729 C CA . ASP A 1 93 ? -21.762 -15.490 14.749 1.00 58.62 93 ASP A CA 1
ATOM 730 C C . ASP A 1 93 ? -21.762 -16.999 15.089 1.00 58.62 93 ASP A C 1
ATOM 732 O O . ASP A 1 93 ? -20.948 -17.773 14.601 1.00 58.62 93 ASP A O 1
ATOM 736 N N . ARG A 1 94 ? -22.758 -17.472 15.856 1.00 61.81 94 ARG A N 1
ATOM 737 C CA . ARG A 1 94 ? -22.952 -18.905 16.161 1.00 61.81 94 ARG A CA 1
ATOM 738 C C . ARG A 1 94 ? -23.592 -19.704 15.022 1.00 61.81 94 ARG A C 1
ATOM 740 O O . ARG A 1 94 ? -23.683 -20.926 15.105 1.00 61.81 94 ARG A O 1
ATOM 747 N N . ARG A 1 95 ? -24.079 -19.041 13.969 1.00 65.31 95 ARG A N 1
ATOM 748 C CA . ARG A 1 95 ? -24.798 -19.677 12.857 1.00 65.31 95 ARG A CA 1
ATOM 749 C C . ARG A 1 95 ? -23.882 -19.807 11.642 1.00 65.31 95 ARG A C 1
ATOM 751 O O . ARG A 1 95 ? -24.053 -19.097 10.664 1.00 65.31 95 ARG A O 1
ATOM 758 N N . HIS A 1 96 ? -22.930 -20.736 11.745 1.00 63.00 96 HIS A N 1
ATOM 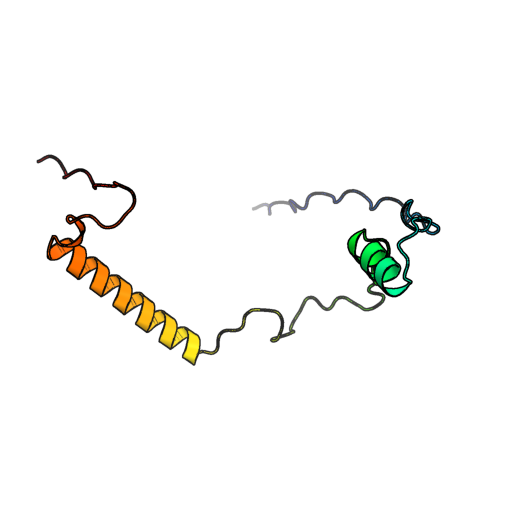759 C CA . HIS A 1 96 ? -22.203 -21.386 10.647 1.00 63.00 96 HIS A CA 1
ATOM 760 C C . HIS A 1 96 ? -21.904 -20.541 9.392 1.00 63.00 96 HIS A C 1
ATOM 762 O O . HIS A 1 96 ? -22.665 -20.560 8.424 1.00 63.00 96 HIS A O 1
ATOM 768 N N . CYS A 1 97 ? -20.700 -19.970 9.319 1.00 54.22 97 CYS A N 1
ATOM 769 C CA . CYS A 1 97 ? -20.072 -19.632 8.039 1.00 54.22 97 CYS A CA 1
ATOM 770 C C . CYS A 1 97 ? -18.538 -19.798 8.090 1.00 54.22 97 CYS A C 1
ATOM 772 O O . CYS A 1 97 ? -17.794 -18.831 8.168 1.00 54.22 97 CYS A O 1
ATOM 774 N N . GLY A 1 98 ? -18.085 -21.056 7.973 1.00 58.56 98 GLY A N 1
ATOM 775 C CA . GLY A 1 98 ? -16.729 -21.422 7.532 1.00 58.56 98 GLY A CA 1
ATOM 776 C C . GLY A 1 98 ? -15.707 -21.732 8.635 1.00 58.56 98 GLY A C 1
ATOM 777 O O . GLY A 1 98 ? -15.469 -20.918 9.511 1.00 58.56 98 GLY A O 1
ATOM 778 N N . LEU A 1 99 ? -15.060 -22.903 8.527 1.00 61.91 99 LEU A N 1
ATOM 779 C CA . LEU A 1 99 ? -13.940 -23.432 9.341 1.00 61.91 99 LEU A CA 1
ATOM 780 C C . LEU A 1 99 ? -14.251 -24.121 10.685 1.00 61.91 99 LEU A C 1
ATOM 782 O O . LEU A 1 99 ? -13.326 -24.609 11.325 1.00 61.91 99 LEU A O 1
ATOM 786 N N . GLY A 1 100 ? -15.519 -24.279 11.075 1.00 56.16 100 GLY A N 1
ATOM 787 C CA . GLY A 1 100 ? -15.895 -25.213 12.154 1.00 56.16 100 GLY A CA 1
ATOM 788 C C . GLY A 1 100 ? -15.401 -24.843 13.559 1.00 56.16 100 GLY A C 1
ATOM 789 O O . GLY A 1 100 ? -15.364 -25.706 14.431 1.00 56.16 100 GLY A O 1
ATOM 790 N N . PHE A 1 101 ? -15.026 -23.583 13.788 1.00 59.66 101 PHE A N 1
ATOM 791 C CA . PHE A 1 101 ? -14.646 -23.097 15.110 1.00 59.66 101 PHE A CA 1
ATOM 792 C C . PHE A 1 101 ? -15.877 -22.620 15.890 1.00 59.66 101 PHE A C 1
ATOM 794 O O . PHE A 1 101 ? -16.667 -21.818 15.393 1.00 59.66 101 PHE A O 1
ATOM 801 N N . SER A 1 102 ? -16.017 -23.097 17.125 1.00 62.06 102 SER A N 1
ATOM 802 C CA . SER A 1 102 ? -17.000 -22.634 18.104 1.00 62.06 102 SER A CA 1
ATOM 803 C C . SER A 1 102 ? -16.267 -22.296 19.397 1.00 62.06 102 SER A C 1
ATOM 805 O O . SER A 1 102 ? -15.643 -23.176 19.991 1.00 62.06 102 SER A O 1
ATOM 807 N N . GLU A 1 103 ? -16.328 -21.033 19.817 1.00 64.12 103 GLU A N 1
ATOM 808 C CA . GLU A 1 103 ? -15.753 -20.584 21.086 1.00 64.12 103 GLU A CA 1
ATOM 809 C C . GLU A 1 103 ? -16.446 -21.321 22.251 1.00 64.12 103 GLU A C 1
ATOM 811 O O . GLU A 1 103 ? -17.684 -21.331 22.307 1.00 64.12 103 GLU A O 1
ATOM 816 N N . PRO A 1 104 ? -15.696 -21.987 23.151 1.00 66.12 104 PRO A N 1
ATOM 817 C CA . PRO A 1 104 ? -16.289 -22.651 24.302 1.00 66.12 104 PRO A CA 1
ATOM 818 C C . PRO A 1 104 ? -16.946 -21.607 25.211 1.00 66.12 104 PRO A C 1
ATOM 820 O O . PRO A 1 104 ? -16.352 -20.573 25.515 1.00 66.12 104 PRO A O 1
ATOM 823 N N . GLN A 1 105 ? -18.188 -21.873 25.626 1.00 65.19 105 GLN A N 1
ATOM 824 C CA . GLN A 1 105 ? -18.871 -21.056 26.631 1.00 65.19 105 GLN A CA 1
ATOM 825 C C . GLN A 1 105 ? -18.020 -21.022 27.911 1.00 65.19 105 GLN A C 1
ATOM 827 O O . GLN A 1 105 ? -17.557 -22.085 28.332 1.00 65.19 105 GLN A O 1
ATOM 832 N N . PRO A 1 106 ? -17.814 -19.851 28.537 1.00 68.19 106 PRO A N 1
ATOM 833 C CA . PRO A 1 106 ? -17.236 -19.807 29.870 1.00 68.19 106 PRO A CA 1
ATOM 834 C C . PRO A 1 106 ? -18.158 -20.567 30.835 1.00 68.19 106 PRO A C 1
ATOM 836 O O . PRO A 1 106 ? -19.350 -20.269 30.927 1.00 68.19 106 PRO A O 1
ATOM 839 N N . GLU A 1 107 ? -17.602 -21.586 31.491 1.00 59.75 107 GLU A N 1
ATOM 840 C CA . GLU A 1 107 ? -18.245 -22.319 32.587 1.00 59.75 107 GLU A CA 1
ATOM 841 C C . GLU A 1 107 ? -18.595 -21.345 33.737 1.00 59.75 107 GLU A C 1
ATOM 843 O O . GLU A 1 107 ? -17.882 -20.349 33.914 1.00 59.75 107 GLU A O 1
ATOM 848 N N . PRO A 1 108 ? -19.694 -21.594 34.475 1.00 63.28 108 PRO A N 1
ATOM 849 C CA . PRO A 1 108 ? -20.208 -20.705 35.522 1.00 63.28 108 PRO A CA 1
ATOM 850 C C . PRO A 1 108 ? -19.276 -20.522 36.728 1.00 63.28 108 PRO A C 1
ATOM 852 O O . PRO A 1 108 ? -18.522 -21.463 37.067 1.00 63.28 108 PRO A O 1
#

Secondary structure (DSSP, 8-state):
--PPP---PPPPPPPP---S--GGGG---SSHHHHHHHHHHTTTT-----S----S--TTTS----HHHHHHHHHHHHHHHHHHHHHHHTT-TTS--SS---PPPPP-

Foldseek 3Di:
DDDDDDPDDDDDDPDPPPPDDDPLQPDCPPDPVSSVVVCVVVVVPDPPCPDPPPPDDPPPPPPDDDPVNVVVVVVVVVVVVVVVVCCVVVVVVVPDDDDPDDDDDPDD

Organism: NCBI:txid188132

InterPro domains:
  IPR026714 Small acidic protein [PTHR22175] (6-106)
  IPR028124 Small acidic protein-like domain [PF15477] (24-100)

pLDDT: mean 71.02, std 13.9, range [37.5, 96.44]

Sequence (108 aa):
MTSPEDKHGRKRPSSPSEDGSTQWASADLGSDERKQKFLRLMGASKKEHTGRLVIGDHKSTSHFRSGQEDKRMNDELEMQYQQSMDGKLSGRDRRHCGLGFSEPQPEP